Protein AF-A0A967WQG2-F1 (afdb_monomer_lite)

pLDDT: mean 94.79, std 7.79, range [56.47, 98.75]

Sequence (78 aa):
SWRSPNSGATYPAGWTLVVPKLDLTLSIDPYLSDQELIVSYAYWEGAVEVEGERAGQAVSGSGYVELTGYAGSMQGQL

Foldseek 3Di:
DAADPPLRFDDPQWDWDDDVVQQDTKTKAFPDRPQWDPDLHIKHKGKTWIWTDTPNHTDTDIDIDIGPCRSHDSVPDD

Radius of gyration: 14.58 Å; chains: 1; bounding box: 32×24×36 Å

Secondary structure (DSSP, 8-state):
-EE-TTT--EE---EEEEEGGGTEEEEEEES-S--EEESSSEEEEEEEEEEEEETTEEEEEEEEEEE-STTS--TT--

Structure (mmCIF, N/CA/C/O backbone):
data_AF-A0A967WQG2-F1
#
_entry.id   AF-A0A967WQG2-F1
#
loop_
_atom_site.group_PDB
_atom_site.id
_atom_site.type_symbol
_atom_site.label_atom_id
_atom_site.label_alt_id
_atom_site.label_comp_id
_atom_site.label_asym_id
_atom_site.label_entity_id
_atom_site.label_seq_id
_atom_site.pdbx_PDB_ins_code
_atom_site.Cartn_x
_atom_site.Cartn_y
_atom_site.Cartn_z
_atom_site.occupancy
_atom_site.B_iso_or_equiv
_atom_site.auth_seq_id
_atom_site.auth_comp_id
_atom_site.auth_asym_id
_atom_site.auth_atom_id
_atom_site.pdbx_PDB_model_num
ATOM 1 N N . SER A 1 1 ? -3.593 6.731 -6.506 1.00 91.19 1 SER A N 1
ATOM 2 C CA . SER A 1 1 ? -2.597 5.935 -7.255 1.00 91.19 1 SER A CA 1
ATOM 3 C C . SER A 1 1 ? -1.389 6.804 -7.563 1.00 91.19 1 SER A C 1
ATOM 5 O O . SER A 1 1 ? -1.520 8.023 -7.578 1.00 91.19 1 SER A O 1
ATOM 7 N N . TRP A 1 2 ? -0.231 6.194 -7.804 1.00 96.81 2 TRP A N 1
ATOM 8 C CA . TRP A 1 2 ? 1.009 6.862 -8.206 1.00 96.81 2 TRP A CA 1
ATOM 9 C C . TRP A 1 2 ? 1.492 6.287 -9.539 1.00 96.81 2 TRP A C 1
ATOM 11 O O . TRP A 1 2 ? 1.389 5.082 -9.762 1.00 96.81 2 TRP A O 1
ATOM 21 N N . ARG A 1 3 ? 1.983 7.143 -10.439 1.00 97.56 3 ARG A N 1
ATOM 22 C CA . ARG A 1 3 ? 2.541 6.720 -11.726 1.00 97.56 3 ARG A CA 1
ATOM 23 C C . ARG A 1 3 ? 4.058 6.820 -11.681 1.00 97.56 3 ARG A C 1
ATOM 25 O O . ARG A 1 3 ? 4.579 7.914 -11.478 1.00 97.56 3 ARG A O 1
ATOM 32 N N . SER A 1 4 ? 4.735 5.707 -11.939 1.00 97.62 4 SER A N 1
ATOM 33 C CA . SER A 1 4 ? 6.190 5.669 -11.993 1.00 97.62 4 SER A CA 1
ATOM 34 C C . SER A 1 4 ? 6.721 6.462 -13.193 1.00 97.62 4 SER A C 1
ATOM 36 O O . SER A 1 4 ? 6.266 6.242 -14.324 1.00 97.62 4 SER A O 1
ATOM 38 N N . PRO A 1 5 ? 7.703 7.361 -12.991 1.00 96.94 5 PRO A N 1
ATOM 39 C CA . PRO A 1 5 ? 8.450 7.963 -14.088 1.00 96.94 5 PRO A CA 1
ATOM 40 C C . PRO A 1 5 ? 9.440 6.980 -14.736 1.00 96.94 5 PRO A C 1
ATOM 42 O O . PRO A 1 5 ? 9.842 7.210 -15.874 1.00 96.94 5 PRO A O 1
ATOM 45 N N . ASN A 1 6 ? 9.811 5.896 -14.047 1.00 95.62 6 ASN A N 1
ATOM 46 C CA . ASN A 1 6 ? 10.850 4.965 -14.484 1.00 95.62 6 ASN A CA 1
ATOM 47 C C . ASN A 1 6 ? 10.282 3.839 -15.358 1.00 95.62 6 ASN A C 1
ATOM 49 O O . ASN A 1 6 ? 10.753 3.616 -16.470 1.00 95.62 6 ASN A O 1
ATOM 53 N N . SER A 1 7 ? 9.249 3.145 -14.876 1.00 95.69 7 SER A N 1
ATOM 54 C CA . SER A 1 7 ? 8.615 2.026 -15.590 1.00 95.69 7 SER A CA 1
ATOM 55 C C . SER A 1 7 ? 7.373 2.442 -16.383 1.00 95.69 7 SER A C 1
ATOM 57 O O . SER A 1 7 ? 6.905 1.708 -17.252 1.00 95.69 7 SER A O 1
ATOM 59 N N . GLY A 1 8 ? 6.798 3.609 -16.072 1.00 96.31 8 GLY A N 1
ATOM 60 C CA . GLY A 1 8 ? 5.513 4.049 -16.614 1.00 96.31 8 GLY A CA 1
ATOM 61 C C . GLY A 1 8 ? 4.286 3.357 -16.005 1.00 96.31 8 GLY A C 1
ATOM 62 O O . GLY A 1 8 ? 3.166 3.704 -16.398 1.00 96.31 8 GLY A O 1
ATOM 63 N N . ALA A 1 9 ? 4.478 2.425 -15.064 1.00 97.06 9 ALA A N 1
ATOM 64 C CA . ALA A 1 9 ? 3.418 1.726 -14.344 1.00 97.06 9 ALA A CA 1
ATOM 65 C C . ALA A 1 9 ? 2.584 2.679 -13.478 1.00 97.06 9 ALA A C 1
ATOM 67 O O . ALA A 1 9 ? 3.098 3.660 -12.941 1.00 97.06 9 ALA A O 1
ATOM 68 N N . THR A 1 10 ? 1.299 2.368 -13.303 1.00 97.94 10 THR A N 1
ATOM 69 C CA . THR A 1 10 ? 0.418 3.086 -12.372 1.00 97.94 10 THR A CA 1
ATOM 70 C C . THR A 1 10 ? 0.041 2.158 -11.228 1.00 97.94 10 THR A C 1
ATOM 72 O O . THR A 1 10 ? -0.742 1.230 -11.415 1.00 97.94 10 THR A O 1
ATOM 75 N N . TYR A 1 11 ? 0.564 2.442 -10.041 1.00 97.75 11 TYR A N 1
ATOM 76 C CA . TYR A 1 11 ? 0.361 1.654 -8.834 1.00 97.75 11 TYR A CA 1
ATOM 77 C C . TYR A 1 11 ? -0.785 2.228 -7.988 1.00 97.75 11 TYR A C 1
ATOM 79 O O . TYR A 1 11 ? -0.767 3.413 -7.624 1.00 97.75 11 TYR A O 1
ATOM 87 N N . PRO A 1 12 ? -1.805 1.433 -7.632 1.00 97.19 12 PRO A N 1
ATOM 88 C CA . PRO A 1 12 ? -2.857 1.846 -6.711 1.00 97.19 12 PRO A CA 1
ATOM 89 C C . PRO A 1 12 ? -2.376 1.724 -5.254 1.00 97.19 12 PRO A C 1
ATOM 91 O O . PRO A 1 12 ? -2.919 0.938 -4.497 1.00 97.19 12 PRO A O 1
ATOM 94 N N . ALA A 1 13 ? -1.355 2.493 -4.866 1.00 94.69 13 ALA A N 1
ATOM 95 C CA . ALA A 1 13 ? -0.662 2.364 -3.575 1.00 94.69 13 ALA A CA 1
ATOM 96 C C . ALA A 1 13 ? -1.439 2.816 -2.320 1.00 94.69 13 ALA A C 1
ATOM 98 O O . ALA A 1 13 ? -0.903 2.707 -1.226 1.00 94.69 13 ALA A O 1
ATOM 99 N N . GLY A 1 14 ? -2.668 3.322 -2.461 1.00 95.56 14 GLY A N 1
ATOM 100 C CA . GLY A 1 14 ? -3.516 3.721 -1.332 1.00 95.56 14 GLY A CA 1
ATOM 101 C C . GLY A 1 14 ? -4.871 3.027 -1.397 1.00 95.56 14 GLY A C 1
ATOM 102 O O . GLY A 1 14 ? -5.466 2.972 -2.482 1.00 95.56 14 GLY A O 1
ATOM 103 N N . TRP A 1 15 ? -5.341 2.494 -0.267 1.00 95.38 15 TRP A N 1
ATOM 104 C CA . TRP A 1 15 ? -6.530 1.640 -0.174 1.00 95.38 15 TRP A CA 1
ATOM 105 C C . TRP A 1 15 ? -7.462 2.039 0.965 1.00 95.38 15 TRP A C 1
ATOM 107 O O . TRP A 1 15 ? -7.037 2.505 2.016 1.00 95.38 15 TRP A O 1
ATOM 117 N N . THR A 1 16 ? -8.742 1.714 0.788 1.00 97.81 16 THR A N 1
ATOM 118 C CA . THR A 1 16 ? -9.677 1.543 1.901 1.00 97.81 16 THR A CA 1
ATOM 119 C C . THR A 1 16 ? -9.957 0.053 2.059 1.00 97.81 16 THR A C 1
ATOM 121 O O . THR A 1 16 ? -10.521 -0.572 1.160 1.00 97.81 16 THR A O 1
ATOM 124 N N . LEU A 1 17 ? -9.556 -0.527 3.189 1.00 97.50 17 LEU A N 1
ATOM 125 C CA . LEU A 1 17 ? -9.809 -1.926 3.523 1.00 97.50 17 LEU A CA 1
ATOM 126 C C . LEU A 1 17 ? -11.016 -2.017 4.455 1.00 97.50 17 LEU A C 1
ATOM 128 O O . LEU A 1 17 ? -11.009 -1.452 5.545 1.00 97.50 17 LEU A O 1
ATOM 132 N N . VAL A 1 18 ? -12.026 -2.783 4.049 1.00 98.44 18 VAL A N 1
ATOM 133 C CA . VAL A 1 18 ? -13.208 -3.063 4.871 1.00 98.44 18 VAL A CA 1
ATOM 134 C C . VAL A 1 18 ? -13.297 -4.563 5.113 1.00 98.44 18 VAL A C 1
ATOM 136 O O . VAL A 1 18 ? -13.337 -5.351 4.167 1.00 98.44 18 VAL A O 1
ATOM 139 N N . VAL A 1 19 ? -13.365 -4.968 6.381 1.00 98.25 19 VAL A N 1
ATOM 140 C CA . VAL A 1 19 ? -13.576 -6.364 6.784 1.00 98.25 19 VAL A CA 1
ATOM 141 C C . VAL A 1 19 ? -14.827 -6.437 7.666 1.00 98.25 19 VAL A C 1
ATOM 143 O O . VAL A 1 19 ? -14.719 -6.376 8.892 1.00 98.25 19 VAL A O 1
ATOM 146 N N . PRO A 1 20 ? -16.031 -6.605 7.079 1.00 97.94 20 PRO A N 1
ATOM 147 C CA . PRO A 1 20 ? -17.295 -6.481 7.815 1.00 97.94 20 PRO A CA 1
ATOM 148 C C . PRO A 1 20 ? -17.428 -7.451 8.991 1.00 97.94 20 PRO A C 1
ATOM 150 O O . PRO A 1 20 ? -17.932 -7.095 10.048 1.00 97.94 20 PRO A O 1
ATOM 153 N N . LYS A 1 21 ? -16.919 -8.680 8.840 1.00 98.50 21 LYS A N 1
ATOM 154 C CA . LYS A 1 21 ? -16.949 -9.698 9.905 1.00 98.50 21 LYS A CA 1
ATOM 155 C C . LYS A 1 21 ? -16.151 -9.285 11.153 1.00 98.50 21 LYS A C 1
ATOM 157 O O . LYS A 1 21 ? -16.357 -9.862 12.216 1.00 98.50 21 LYS A O 1
ATOM 162 N N . LEU A 1 22 ? -15.227 -8.336 11.016 1.00 98.31 22 LEU A N 1
ATOM 163 C CA . LEU A 1 22 ? -14.402 -7.815 12.105 1.00 98.31 22 LEU A CA 1
ATOM 164 C C . LEU A 1 22 ? -14.832 -6.419 12.567 1.00 98.31 22 LEU A C 1
ATOM 166 O O . LEU A 1 22 ? -1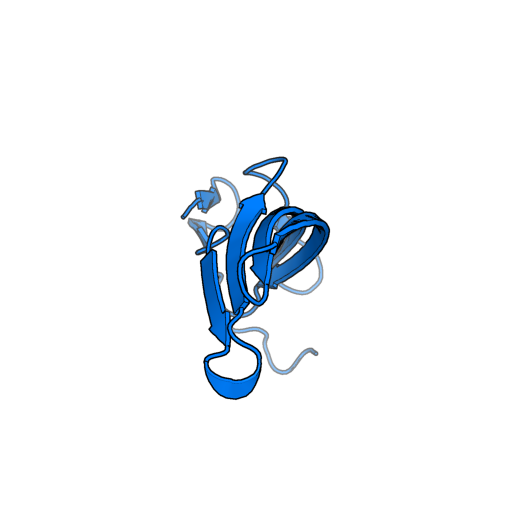4.169 -5.883 13.452 1.00 98.31 22 LEU A O 1
ATOM 170 N N . ASP A 1 23 ? -15.892 -5.859 11.971 1.00 98.44 23 ASP A N 1
ATOM 171 C CA . ASP A 1 23 ? -16.290 -4.458 12.137 1.00 98.44 23 ASP A CA 1
ATOM 172 C C . ASP A 1 23 ? -15.091 -3.509 11.977 1.00 98.44 23 ASP A C 1
ATOM 1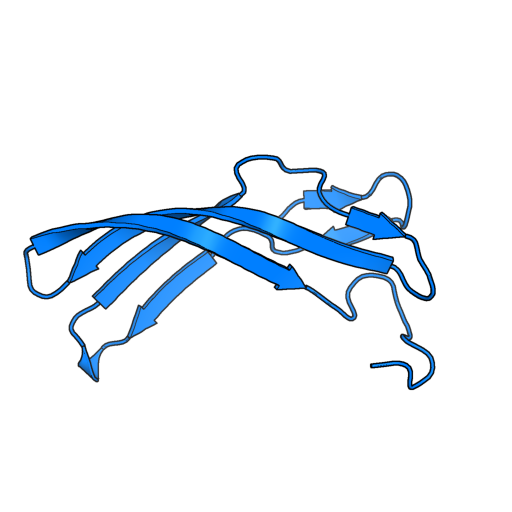74 O O . ASP A 1 23 ? -14.775 -2.712 12.855 1.00 98.44 23 ASP A O 1
ATOM 178 N N . LEU A 1 24 ? -14.331 -3.717 10.896 1.00 98.69 24 LEU A N 1
ATOM 179 C CA . LEU A 1 24 ? -13.040 -3.077 10.657 1.00 98.69 24 LEU A CA 1
ATOM 180 C C . LEU A 1 24 ? -13.082 -2.274 9.360 1.00 98.69 24 LEU A C 1
ATOM 182 O O . LEU A 1 24 ? -13.375 -2.834 8.299 1.00 98.69 24 LEU A O 1
ATOM 186 N N . THR A 1 25 ? -12.711 -1.001 9.449 1.00 98.75 25 THR A N 1
ATOM 187 C CA . THR A 1 25 ? -12.462 -0.123 8.301 1.00 98.75 25 THR A CA 1
ATOM 188 C C . THR A 1 25 ? -11.124 0.571 8.493 1.00 98.75 25 THR A C 1
ATOM 190 O O . THR A 1 25 ? -10.905 1.184 9.533 1.00 98.75 25 THR A O 1
ATOM 193 N N . LEU A 1 26 ? -10.238 0.474 7.503 1.00 98.69 26 LEU A N 1
ATOM 194 C CA . LEU A 1 26 ? -8.896 1.053 7.532 1.00 98.69 26 LEU A CA 1
ATOM 195 C C . LEU A 1 26 ? -8.636 1.882 6.270 1.00 98.69 26 LEU A C 1
ATOM 197 O O . LEU A 1 26 ? -8.926 1.420 5.163 1.00 98.69 26 LEU A O 1
ATOM 201 N N . SER A 1 27 ? -8.051 3.065 6.438 1.00 98.62 27 SER A N 1
ATOM 202 C CA . SER A 1 27 ? -7.271 3.755 5.411 1.00 98.62 27 SER A CA 1
ATOM 203 C C . SER A 1 27 ? -5.845 3.227 5.449 1.00 98.62 27 SER A C 1
ATOM 205 O O . SER A 1 27 ? -5.275 3.038 6.525 1.00 98.62 27 SER A O 1
ATOM 207 N N . ILE A 1 28 ? -5.294 2.940 4.276 1.00 98.44 28 ILE A N 1
ATOM 208 C CA . ILE A 1 28 ? -3.919 2.487 4.101 1.00 98.44 28 ILE A CA 1
ATOM 209 C C . ILE A 1 28 ? -3.282 3.433 3.095 1.00 98.44 28 ILE A C 1
ATOM 211 O O . ILE A 1 28 ? -3.618 3.383 1.908 1.00 98.44 28 ILE A O 1
ATOM 215 N N . ASP A 1 29 ? -2.374 4.277 3.570 1.00 98.38 29 ASP A N 1
ATOM 216 C CA . ASP A 1 29 ? -1.768 5.352 2.793 1.00 98.38 29 ASP A CA 1
ATOM 217 C C . ASP A 1 29 ? -0.241 5.200 2.769 1.00 98.38 29 ASP A C 1
ATOM 219 O O . ASP A 1 29 ? 0.379 4.931 3.796 1.00 98.38 29 ASP A O 1
ATOM 223 N N . PRO A 1 30 ? 0.415 5.342 1.609 1.00 98.12 30 PRO A N 1
ATOM 224 C CA . PRO A 1 30 ? 1.857 5.175 1.524 1.00 98.12 30 PRO A CA 1
ATOM 225 C C . PRO A 1 30 ? 2.586 6.364 2.156 1.00 98.12 30 PRO A C 1
ATOM 227 O O . PRO A 1 30 ? 2.279 7.514 1.845 1.00 98.12 30 PRO A O 1
ATOM 230 N N . TYR A 1 31 ? 3.620 6.098 2.964 1.00 98.31 31 TYR A N 1
ATOM 231 C CA . TYR A 1 31 ? 4.458 7.168 3.530 1.00 98.31 31 TYR A CA 1
ATOM 232 C C . TYR A 1 31 ? 5.190 7.963 2.443 1.00 98.31 31 TYR A C 1
ATOM 234 O O . TYR A 1 31 ? 5.408 9.166 2.575 1.00 98.31 31 TYR A O 1
ATOM 242 N N . LEU A 1 32 ? 5.573 7.284 1.359 1.00 98.12 32 LEU A N 1
ATOM 243 C CA . LEU A 1 32 ? 6.199 7.868 0.179 1.00 98.12 32 LEU A CA 1
ATOM 244 C C . LEU A 1 32 ? 5.546 7.301 -1.077 1.00 98.12 32 LEU A C 1
ATOM 246 O O . LEU A 1 32 ? 5.267 6.105 -1.159 1.00 98.12 32 LEU A O 1
ATOM 250 N N . SER A 1 33 ? 5.331 8.150 -2.081 1.00 97.31 33 SER A N 1
ATOM 251 C CA . SER A 1 33 ? 4.720 7.707 -3.337 1.00 97.31 33 SER A CA 1
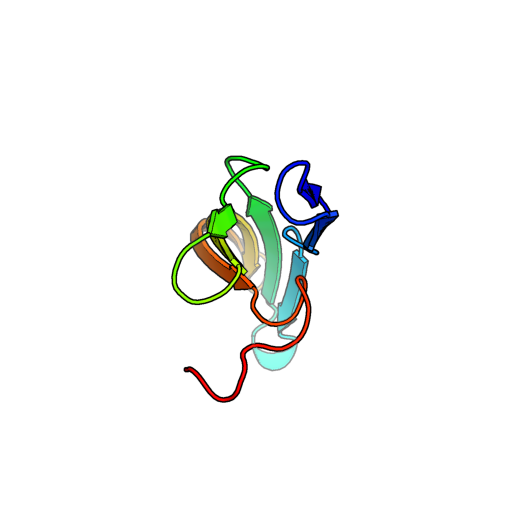ATOM 252 C C . SER A 1 33 ? 5.667 6.851 -4.185 1.00 97.31 33 SER A C 1
ATOM 254 O O . SER A 1 33 ? 5.227 5.864 -4.771 1.00 97.31 33 SER A O 1
ATOM 256 N N . ASP A 1 34 ? 6.951 7.215 -4.238 1.00 97.81 34 ASP A N 1
ATOM 257 C CA . ASP A 1 34 ? 7.976 6.516 -5.018 1.00 97.81 34 ASP A CA 1
ATOM 258 C C . ASP A 1 34 ? 8.697 5.478 -4.152 1.00 97.81 34 ASP A C 1
ATOM 260 O O . ASP A 1 34 ? 9.648 5.786 -3.434 1.00 97.81 34 ASP A O 1
ATOM 264 N N . GLN A 1 35 ? 8.171 4.258 -4.182 1.00 97.94 35 GLN A N 1
ATOM 265 C CA . GLN A 1 35 ? 8.754 3.073 -3.552 1.00 97.94 35 GLN A CA 1
ATOM 266 C C . GLN A 1 35 ? 8.778 1.917 -4.571 1.00 97.94 35 GLN A C 1
ATOM 268 O O . GLN A 1 35 ? 8.543 0.756 -4.246 1.00 97.94 35 GLN A O 1
ATOM 273 N N . GLU A 1 36 ? 8.994 2.248 -5.851 1.00 97.94 36 GLU A N 1
ATOM 274 C CA . GLU A 1 36 ? 9.175 1.245 -6.901 1.00 97.94 36 GLU A CA 1
ATOM 275 C C . GLU A 1 36 ? 10.582 0.649 -6.849 1.00 97.94 36 GLU A C 1
ATOM 277 O O . GLU A 1 36 ? 11.586 1.361 -6.795 1.00 97.94 36 GLU A O 1
ATOM 282 N N . LEU A 1 37 ? 10.648 -0.673 -6.953 1.00 96.94 37 LEU A N 1
ATOM 283 C CA . LEU A 1 37 ? 11.874 -1.433 -7.108 1.00 96.94 37 LEU A CA 1
ATOM 284 C C . LEU A 1 37 ? 11.945 -1.977 -8.535 1.00 96.94 37 LEU A C 1
ATOM 286 O O . LEU A 1 37 ? 11.038 -2.661 -9.004 1.00 96.94 37 LEU A O 1
ATOM 290 N N . ILE A 1 38 ? 13.046 -1.679 -9.229 1.00 94.25 38 ILE A N 1
ATOM 291 C CA . ILE A 1 38 ? 13.333 -2.177 -10.581 1.00 94.25 38 ILE A CA 1
ATOM 292 C C . ILE A 1 38 ? 14.489 -3.168 -10.481 1.00 94.25 38 ILE A C 1
ATOM 294 O O . ILE A 1 38 ? 15.659 -2.792 -10.539 1.00 94.25 38 ILE A O 1
ATOM 298 N N . VAL A 1 39 ? 14.143 -4.439 -10.290 1.00 91.75 39 VAL A N 1
ATOM 299 C CA . VAL A 1 39 ? 15.098 -5.552 -10.186 1.00 91.75 39 VAL A CA 1
ATOM 300 C C . VAL A 1 39 ? 14.910 -6.500 -11.373 1.00 91.75 39 VAL A C 1
ATOM 302 O O . VAL A 1 39 ? 15.031 -6.070 -12.517 1.00 91.75 39 VAL A O 1
ATOM 305 N N . SER A 1 40 ? 14.613 -7.781 -11.146 1.00 89.25 40 SER A N 1
ATOM 306 C CA . SER A 1 40 ? 14.256 -8.739 -12.201 1.00 89.25 40 SER A CA 1
ATOM 307 C C . SER A 1 40 ? 12.944 -8.374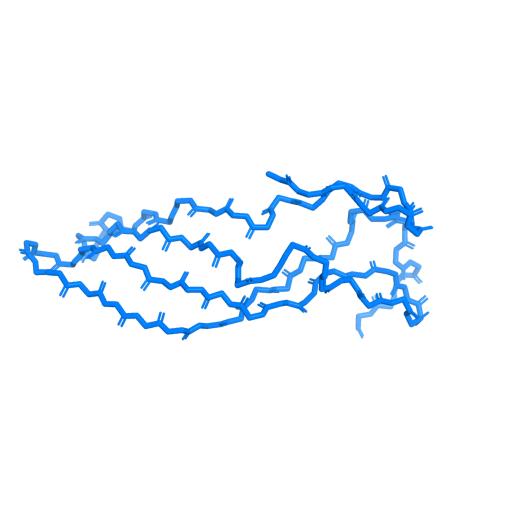 -12.915 1.00 89.25 40 SER A C 1
ATOM 309 O O . SER A 1 40 ? 12.823 -8.568 -14.121 1.00 89.25 40 SER A O 1
ATOM 311 N N . TYR A 1 41 ? 11.999 -7.777 -12.188 1.00 90.81 41 TYR A N 1
ATOM 312 C CA . TYR A 1 41 ? 10.815 -7.098 -12.709 1.00 90.81 41 TYR A CA 1
ATOM 313 C C . TYR A 1 41 ? 10.535 -5.852 -11.859 1.00 90.81 41 TYR A C 1
ATOM 315 O O . TYR A 1 41 ? 11.077 -5.710 -10.761 1.00 90.81 41 TYR A O 1
ATOM 323 N N . ALA A 1 42 ? 9.727 -4.930 -12.386 1.00 95.06 42 ALA A N 1
ATOM 324 C CA . ALA A 1 42 ? 9.305 -3.752 -11.639 1.00 95.06 42 ALA A CA 1
ATOM 325 C C . ALA A 1 42 ? 8.078 -4.078 -10.778 1.00 95.06 42 ALA A C 1
ATOM 327 O O . ALA A 1 42 ? 7.076 -4.605 -11.275 1.00 95.06 42 ALA A O 1
ATOM 328 N N . TYR A 1 43 ? 8.176 -3.762 -9.492 1.00 96.38 43 TYR A N 1
ATOM 329 C CA . TYR A 1 43 ? 7.087 -3.845 -8.526 1.00 96.38 43 TYR A CA 1
ATOM 330 C C . TYR A 1 43 ? 7.193 -2.685 -7.544 1.00 96.38 43 TYR A C 1
ATOM 332 O O . TYR A 1 43 ? 8.248 -2.072 -7.393 1.00 96.38 43 TYR A O 1
ATOM 340 N N . TRP A 1 44 ? 6.085 -2.353 -6.900 1.00 97.44 44 TRP A N 1
ATOM 341 C CA . TRP A 1 44 ? 6.064 -1.337 -5.857 1.00 97.44 44 TRP A CA 1
ATOM 342 C C . TRP A 1 44 ? 5.993 -2.043 -4.513 1.00 97.44 44 TRP A C 1
ATOM 344 O O . TRP A 1 44 ? 5.101 -2.861 -4.305 1.00 97.44 44 TRP A O 1
ATOM 354 N N . GLU A 1 45 ? 6.922 -1.743 -3.617 1.00 97.25 45 GLU A N 1
ATOM 355 C CA . GLU A 1 45 ? 6.945 -2.287 -2.264 1.00 97.25 45 GLU A CA 1
ATOM 356 C C . GLU A 1 45 ? 7.260 -1.150 -1.312 1.00 97.25 45 GLU A C 1
ATOM 358 O O . GLU A 1 45 ? 8.356 -0.589 -1.333 1.00 97.25 45 GLU A O 1
ATOM 363 N N . GLY A 1 46 ? 6.282 -0.781 -0.493 1.00 97.38 46 GLY A N 1
ATOM 364 C CA . GLY A 1 46 ? 6.394 0.444 0.272 1.00 97.38 46 GLY A CA 1
ATOM 365 C C . GLY A 1 46 ? 5.784 0.382 1.653 1.00 97.38 46 GLY A C 1
ATOM 366 O O . GLY A 1 46 ? 4.763 -0.269 1.886 1.00 97.38 46 GLY A O 1
ATOM 367 N N . ALA A 1 47 ? 6.420 1.125 2.557 1.00 98.38 47 ALA A N 1
ATOM 368 C CA . ALA A 1 47 ? 5.911 1.371 3.891 1.00 98.38 47 ALA A CA 1
ATOM 369 C C . ALA A 1 47 ? 4.641 2.227 3.812 1.00 98.38 47 ALA A C 1
ATOM 371 O O . ALA A 1 47 ? 4.584 3.222 3.074 1.00 98.38 47 ALA A O 1
ATOM 372 N N . VAL A 1 48 ? 3.642 1.845 4.603 1.00 98.56 48 VAL A N 1
ATOM 373 C CA . VAL A 1 48 ? 2.327 2.489 4.661 1.00 98.56 48 VAL A CA 1
ATOM 374 C C . VAL A 1 48 ? 1.962 2.858 6.094 1.00 98.56 48 VAL A C 1
ATOM 376 O O . VAL A 1 48 ? 2.291 2.137 7.041 1.00 98.56 48 VAL A O 1
ATOM 379 N N . GLU A 1 49 ? 1.257 3.969 6.236 1.00 98.62 49 GLU A N 1
ATOM 380 C CA . GLU A 1 49 ? 0.494 4.331 7.419 1.00 98.62 49 GLU A CA 1
ATOM 381 C C . GLU A 1 49 ? -0.878 3.661 7.360 1.00 98.62 49 GLU A C 1
ATOM 383 O O . GLU A 1 49 ? -1.483 3.526 6.294 1.00 98.62 49 GLU A O 1
ATOM 388 N N . VAL A 1 50 ? -1.356 3.209 8.515 1.00 98.62 50 VAL A N 1
ATOM 389 C CA . VAL A 1 50 ? -2.670 2.594 8.666 1.00 98.62 50 VAL A CA 1
ATOM 390 C C . VAL A 1 50 ? -3.424 3.348 9.744 1.00 98.62 50 VAL A C 1
ATOM 392 O O . VAL A 1 50 ? -2.975 3.413 10.887 1.00 98.62 50 VAL A O 1
ATOM 395 N N . GLU A 1 51 ? -4.599 3.854 9.399 1.00 98.75 51 GLU A N 1
ATOM 396 C CA . GLU A 1 51 ? -5.517 4.510 10.327 1.00 98.75 51 GLU A CA 1
ATOM 397 C C . GLU A 1 51 ? -6.924 3.960 10.134 1.00 98.75 51 GLU A C 1
ATOM 399 O O . GLU A 1 51 ? -7.315 3.596 9.027 1.00 98.75 51 GLU A O 1
ATOM 404 N N . GLY A 1 52 ? -7.725 3.903 11.191 1.00 98.56 52 GLY A N 1
ATOM 405 C CA . GLY A 1 52 ? -9.134 3.573 11.045 1.00 98.56 52 GLY A CA 1
ATOM 406 C C . GLY A 1 52 ? -9.791 3.162 12.343 1.00 98.56 52 GLY A C 1
ATOM 407 O O . GLY A 1 52 ? -9.448 3.648 13.420 1.00 98.56 52 GLY A O 1
ATOM 408 N N . GLU A 1 53 ? -10.756 2.259 12.235 1.00 98.75 53 GLU A N 1
ATOM 409 C CA . GLU A 1 53 ? -11.608 1.861 13.344 1.00 98.75 53 GLU A CA 1
ATOM 410 C C . GLU A 1 53 ? -11.863 0.357 13.335 1.00 98.75 53 GLU A C 1
ATOM 412 O O . GLU A 1 53 ? -12.085 -0.248 12.282 1.00 98.75 53 GLU A O 1
ATOM 417 N N . ARG A 1 54 ? -11.871 -0.233 14.532 1.00 98.44 54 ARG A N 1
ATOM 418 C CA . ARG A 1 54 ? -12.349 -1.585 14.791 1.00 98.44 54 ARG A CA 1
ATOM 419 C C . ARG A 1 54 ? -13.395 -1.556 15.900 1.00 98.44 54 ARG A C 1
ATOM 421 O O . ARG A 1 54 ? -13.060 -1.234 17.037 1.00 98.44 54 ARG A O 1
ATOM 428 N N . ALA A 1 55 ? -14.627 -1.950 15.595 1.00 98.06 55 ALA A N 1
ATOM 429 C CA . ALA A 1 55 ? -15.723 -2.043 16.560 1.00 98.06 55 ALA A CA 1
ATOM 430 C C . ALA A 1 55 ? -15.928 -0.766 17.404 1.00 98.06 55 ALA A C 1
ATOM 432 O O . ALA A 1 55 ? -15.989 -0.834 18.635 1.00 98.06 55 ALA A O 1
ATOM 433 N N . GLY A 1 56 ? -15.982 0.411 16.771 1.00 97.50 56 GLY A N 1
ATOM 434 C CA . GLY A 1 56 ? -16.130 1.691 17.474 1.00 97.50 56 GLY A CA 1
ATOM 435 C C . GLY A 1 56 ? -14.831 2.276 18.031 1.00 97.50 56 GLY A C 1
ATOM 436 O O . GLY A 1 56 ? -14.852 3.375 18.583 1.00 97.50 56 GLY A O 1
ATOM 437 N N . GLN A 1 57 ? -13.707 1.555 17.958 1.00 98.56 57 GLN A N 1
ATOM 438 C CA . GLN A 1 57 ? -12.439 1.970 18.560 1.00 98.56 57 GLN A CA 1
ATOM 439 C C . GLN A 1 57 ? -11.413 2.347 17.499 1.00 98.56 57 GLN A C 1
ATOM 441 O O . GLN A 1 57 ? -11.114 1.552 16.608 1.00 98.56 57 GLN A O 1
ATOM 446 N N . ALA A 1 58 ? -10.837 3.542 17.634 1.00 98.62 58 ALA A N 1
ATOM 447 C CA . ALA A 1 58 ? -9.761 3.998 16.767 1.00 98.62 58 ALA A CA 1
ATOM 448 C C . ALA A 1 58 ? -8.545 3.064 16.864 1.00 98.62 58 ALA A C 1
ATOM 450 O O . ALA A 1 58 ? -8.122 2.678 17.958 1.00 98.62 58 ALA A O 1
ATOM 451 N N . VAL A 1 59 ? -7.977 2.726 15.712 1.00 98.50 59 VAL A N 1
ATOM 452 C CA . VAL A 1 59 ? -6.745 1.947 15.579 1.00 98.50 59 VAL A CA 1
ATOM 453 C C . VAL A 1 59 ? -5.799 2.664 14.627 1.00 98.50 59 VAL A C 1
ATOM 455 O O . VAL A 1 59 ? -6.229 3.288 13.658 1.00 98.50 59 VAL A O 1
ATOM 458 N N . SER A 1 60 ? -4.504 2.560 14.897 1.00 98.62 60 SER A N 1
ATOM 459 C CA . SER A 1 60 ? -3.462 3.073 14.017 1.00 98.62 60 SER A CA 1
ATOM 460 C C . SER A 1 60 ? -2.237 2.167 14.032 1.00 98.62 60 SER A C 1
ATOM 462 O O . SER A 1 60 ? -2.055 1.348 14.940 1.00 98.62 60 SER A O 1
ATOM 464 N N . GLY A 1 61 ? -1.403 2.288 13.007 1.00 98.38 61 GLY A N 1
ATOM 465 C CA . GLY A 1 61 ? -0.163 1.540 12.902 1.00 98.38 61 GLY A CA 1
ATOM 466 C C . GLY A 1 61 ? 0.585 1.813 11.606 1.00 98.38 61 GLY A C 1
ATOM 467 O O . GLY A 1 61 ? 0.229 2.690 10.825 1.00 98.38 61 GLY A O 1
ATOM 468 N N . SER A 1 62 ? 1.621 1.014 11.382 1.00 98.38 62 SER A N 1
ATOM 469 C CA . SER A 1 62 ? 2.409 1.022 10.153 1.00 98.38 62 SER A CA 1
ATOM 470 C C . SER A 1 62 ? 2.463 -0.389 9.574 1.00 98.38 62 SER A C 1
ATOM 472 O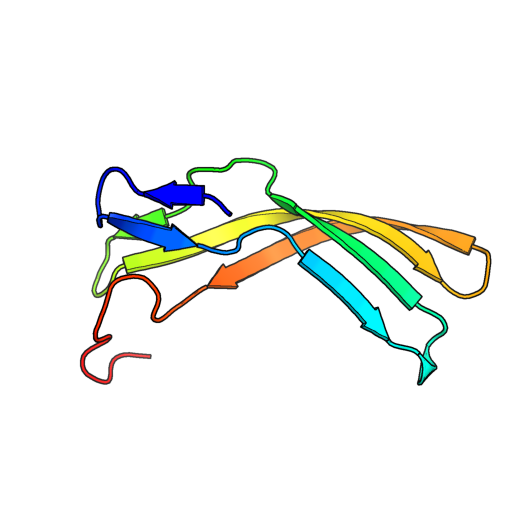 O . SER A 1 62 ? 2.408 -1.375 10.314 1.00 98.38 62 SER A O 1
ATOM 474 N N . GLY A 1 63 ? 2.586 -0.491 8.256 1.00 97.06 63 GLY A N 1
ATOM 475 C CA . GLY A 1 63 ? 2.665 -1.762 7.544 1.00 97.06 63 GLY A CA 1
ATOM 476 C C . GLY A 1 63 ? 3.475 -1.658 6.259 1.00 97.06 63 GLY A C 1
ATOM 477 O O . GLY A 1 63 ? 4.170 -0.669 6.027 1.00 97.06 63 GLY A O 1
ATOM 478 N N . TYR A 1 64 ? 3.354 -2.683 5.421 1.00 96.88 64 TYR A N 1
ATOM 479 C CA . TYR A 1 64 ? 3.938 -2.738 4.085 1.00 96.88 64 TYR A CA 1
ATOM 480 C C . TYR A 1 64 ? 2.901 -3.235 3.080 1.00 96.88 64 TYR A C 1
ATOM 482 O O . TYR A 1 64 ? 2.085 -4.102 3.402 1.00 96.88 64 TYR A O 1
ATOM 490 N N . VAL A 1 65 ? 2.947 -2.688 1.868 1.00 97.00 65 VAL A N 1
ATOM 491 C CA . VAL A 1 65 ? 2.143 -3.130 0.725 1.00 97.00 65 VAL A CA 1
ATOM 492 C C . VAL A 1 65 ? 3.080 -3.471 -0.427 1.00 97.00 65 VAL A C 1
ATOM 494 O O . VAL A 1 65 ? 3.966 -2.686 -0.753 1.00 97.00 65 VAL A O 1
ATOM 497 N N . GLU A 1 66 ? 2.846 -4.620 -1.056 1.00 96.62 66 GLU A N 1
ATOM 498 C CA . GLU A 1 66 ? 3.526 -5.059 -2.273 1.00 96.62 66 GLU A CA 1
ATOM 499 C C . GLU A 1 66 ? 2.526 -5.089 -3.438 1.00 96.62 66 GLU A C 1
ATOM 501 O O . GLU A 1 66 ? 1.414 -5.611 -3.316 1.00 96.62 66 GLU A O 1
ATOM 506 N N . LEU A 1 67 ? 2.912 -4.509 -4.574 1.00 95.88 67 LEU A N 1
ATOM 507 C CA . LEU A 1 67 ? 2.110 -4.406 -5.787 1.00 95.88 67 LEU A CA 1
ATOM 508 C C . LEU A 1 67 ? 2.919 -4.891 -6.984 1.00 95.88 67 LEU A C 1
ATOM 510 O O . LEU A 1 67 ? 3.810 -4.203 -7.488 1.00 95.88 67 LEU A O 1
ATOM 514 N N . THR A 1 68 ? 2.537 -6.050 -7.498 1.00 95.25 68 THR A N 1
ATOM 515 C CA . THR A 1 68 ? 3.165 -6.680 -8.657 1.00 95.25 68 THR A CA 1
ATOM 516 C C . THR A 1 68 ? 2.235 -6.641 -9.876 1.00 95.25 68 THR A C 1
ATOM 518 O O . THR A 1 68 ? 1.036 -6.382 -9.766 1.00 95.25 68 THR A O 1
ATOM 521 N N . GLY A 1 69 ? 2.786 -6.834 -11.079 1.00 93.56 69 GLY A N 1
ATOM 522 C CA . GLY A 1 69 ? 2.003 -6.916 -12.324 1.00 93.56 69 GLY A CA 1
ATOM 523 C C . GLY A 1 69 ? 1.538 -5.584 -12.938 1.00 93.56 69 GLY A C 1
ATOM 524 O O . GLY A 1 69 ? 0.902 -5.595 -13.990 1.00 93.56 69 GLY A O 1
ATOM 525 N N . TYR A 1 70 ? 1.880 -4.433 -12.349 1.00 95.00 70 TYR A N 1
ATOM 526 C CA . TYR A 1 70 ? 1.493 -3.109 -12.871 1.00 95.00 70 TYR A CA 1
ATOM 527 C C . TYR A 1 70 ? 2.447 -2.549 -13.939 1.00 95.00 70 TYR A C 1
ATOM 529 O O . TYR A 1 70 ? 2.087 -1.607 -14.646 1.00 95.00 70 TYR A O 1
ATOM 537 N N . ALA A 1 71 ? 3.638 -3.135 -14.083 1.00 92.75 71 ALA A N 1
ATOM 538 C CA . ALA A 1 71 ? 4.665 -2.738 -15.050 1.00 92.75 71 ALA A CA 1
ATOM 539 C C . ALA A 1 71 ? 4.785 -3.692 -16.259 1.00 92.75 71 ALA A C 1
ATOM 541 O O . ALA A 1 71 ? 5.784 -3.673 -16.976 1.00 92.75 71 ALA A O 1
ATOM 542 N N . GLY A 1 72 ? 3.775 -4.536 -16.499 1.00 84.44 72 GLY A N 1
ATOM 543 C CA . GLY A 1 72 ? 3.780 -5.542 -17.566 1.00 84.44 72 GLY A CA 1
ATOM 544 C C . GLY A 1 72 ? 4.105 -6.956 -17.070 1.00 84.44 72 GLY A C 1
ATOM 545 O O . GLY A 1 72 ? 3.904 -7.283 -15.903 1.00 84.44 72 GLY A O 1
ATOM 546 N N . SER A 1 73 ? 4.548 -7.831 -17.980 1.00 77.25 73 SER A N 1
ATOM 547 C CA . SER A 1 73 ? 4.764 -9.256 -17.685 1.00 77.25 73 SER A CA 1
ATOM 548 C C . SER A 1 73 ? 5.946 -9.489 -16.739 1.00 77.25 73 SER A C 1
ATOM 550 O O . SER A 1 73 ? 7.074 -9.099 -17.039 1.00 77.25 73 SER A O 1
ATOM 552 N N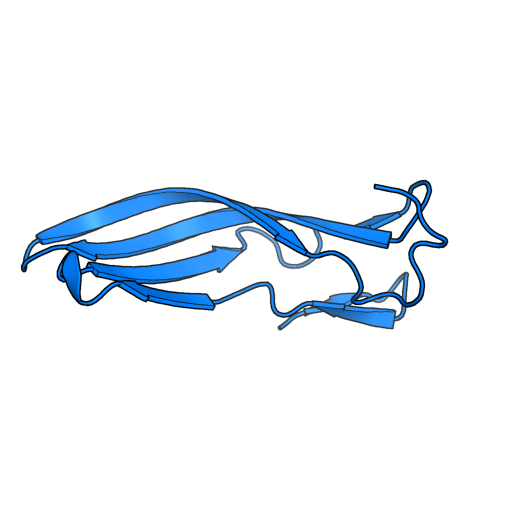 . MET A 1 74 ? 5.700 -10.240 -15.664 1.00 79.62 74 MET A N 1
ATOM 553 C CA . MET A 1 74 ? 6.721 -10.721 -14.719 1.00 79.62 74 MET A CA 1
ATOM 554 C C . MET A 1 74 ? 7.485 -11.955 -15.233 1.00 79.62 74 MET A C 1
ATOM 556 O O . MET A 1 74 ? 8.293 -12.529 -14.514 1.00 79.62 74 MET A O 1
ATOM 560 N N . GLN A 1 75 ? 7.214 -12.410 -16.466 1.00 72.94 75 GLN A N 1
ATOM 561 C CA . GLN A 1 75 ? 7.931 -13.510 -17.140 1.00 72.94 75 GLN A CA 1
ATOM 562 C C . GLN A 1 75 ? 7.995 -14.831 -16.343 1.00 72.94 75 GLN A C 1
ATOM 564 O O . GLN A 1 75 ? 8.875 -15.657 -16.567 1.00 72.94 75 GLN A O 1
ATOM 569 N N . GLY A 1 76 ? 7.039 -15.056 -15.436 1.00 71.44 76 GLY A N 1
ATOM 570 C CA . GLY A 1 76 ? 6.979 -16.254 -14.593 1.00 71.44 76 GLY A CA 1
ATOM 571 C C . GLY A 1 76 ? 7.920 -16.235 -13.385 1.00 71.44 76 GLY A C 1
ATOM 572 O O . GLY A 1 76 ? 8.095 -17.273 -12.753 1.00 71.44 76 GLY A O 1
ATOM 573 N N . GLN A 1 77 ? 8.519 -15.088 -13.064 1.00 63.94 77 GLN A N 1
ATOM 574 C CA . GLN A 1 77 ? 9.279 -14.894 -11.834 1.00 63.94 77 GLN A CA 1
ATOM 575 C C . GLN A 1 77 ? 8.315 -14.531 -10.694 1.00 63.94 77 GLN A C 1
ATOM 577 O O . GLN A 1 77 ? 7.488 -13.633 -10.857 1.00 63.94 77 GLN A O 1
ATOM 582 N N . LEU A 1 78 ? 8.415 -15.257 -9.576 1.00 56.47 78 LEU A N 1
ATOM 583 C CA . LEU A 1 78 ? 7.843 -14.913 -8.271 1.00 56.47 78 LEU A CA 1
ATOM 584 C C . LEU A 1 78 ? 9.005 -14.746 -7.298 1.00 56.47 78 LEU A C 1
ATOM 586 O O . LEU A 1 78 ? 9.827 -15.692 -7.232 1.00 56.47 78 LEU A O 1
#